Protein AF-R6QJZ2-F1 (afdb_monomer_lite)

Foldseek 3Di:
DQDPVVLVVVVVVVQVVCVVVVHHDDPVNSVLVVCVSVVVDPPVVSVVVVVVVD

Structure (mmCIF, N/CA/C/O backbone):
data_AF-R6QJZ2-F1
#
_entry.id   AF-R6QJZ2-F1
#
loop_
_atom_site.group_PDB
_atom_site.id
_atom_site.type_symbol
_atom_site.label_atom_id
_atom_site.label_alt_id
_atom_site.label_comp_id
_atom_site.label_asym_id
_atom_site.label_entity_id
_atom_site.label_seq_id
_atom_site.pdbx_PDB_ins_code
_atom_site.Cartn_x
_atom_site.Cartn_y
_atom_site.Cartn_z
_atom_site.occupancy
_atom_site.B_iso_or_equiv
_atom_site.auth_seq_id
_atom_site.auth_comp_id
_atom_site.auth_asym_id
_atom_site.auth_atom_id
_atom_site.pdbx_PDB_model_num
ATOM 1 N N . MET A 1 1 ? 13.225 -4.884 -14.701 1.00 76.31 1 MET A N 1
ATOM 2 C CA . MET A 1 1 ? 11.984 -4.227 -15.157 1.00 76.31 1 MET A CA 1
ATOM 3 C C . MET A 1 1 ? 10.894 -4.602 -14.181 1.00 76.31 1 MET A C 1
ATOM 5 O O . MET A 1 1 ? 10.872 -5.754 -13.758 1.00 76.31 1 MET A O 1
ATOM 9 N N . PHE A 1 2 ? 10.063 -3.642 -13.800 1.00 82.75 2 PHE A N 1
ATOM 10 C CA . PHE A 1 2 ? 8.911 -3.886 -12.943 1.00 82.75 2 PHE A CA 1
ATOM 11 C C . PHE A 1 2 ? 7.946 -4.884 -13.608 1.00 82.75 2 PHE A C 1
ATOM 13 O O . PHE A 1 2 ? 7.753 -4.842 -14.824 1.00 82.75 2 PHE A O 1
ATOM 20 N N . ASN A 1 3 ? 7.406 -5.819 -12.823 1.00 91.69 3 ASN A N 1
ATOM 21 C CA . ASN A 1 3 ? 6.458 -6.828 -13.289 1.00 91.69 3 ASN A CA 1
ATOM 22 C C . ASN A 1 3 ? 5.122 -6.628 -12.565 1.00 91.69 3 ASN A C 1
ATOM 24 O O . ASN A 1 3 ? 4.975 -7.018 -11.407 1.00 91.69 3 ASN A O 1
ATOM 28 N N . GLU A 1 4 ? 4.163 -6.040 -13.278 1.00 90.75 4 GLU A N 1
ATOM 29 C CA . GLU A 1 4 ? 2.838 -5.696 -12.752 1.00 90.75 4 GLU A CA 1
ATOM 30 C C . GLU A 1 4 ? 2.031 -6.936 -12.322 1.00 90.75 4 GLU A C 1
ATOM 32 O O . GLU A 1 4 ? 1.273 -6.862 -11.360 1.00 90.75 4 GLU A O 1
ATOM 37 N N . GLU A 1 5 ? 2.196 -8.092 -12.977 1.00 91.69 5 GLU A N 1
ATOM 38 C CA . GLU A 1 5 ? 1.477 -9.321 -12.603 1.00 91.69 5 GLU A CA 1
ATOM 39 C C . GLU A 1 5 ? 1.981 -9.885 -11.272 1.00 91.69 5 GLU A C 1
ATOM 41 O O . GLU A 1 5 ? 1.185 -10.200 -10.387 1.00 91.69 5 GLU A O 1
ATOM 46 N N . ILE A 1 6 ? 3.306 -9.953 -11.101 1.00 91.38 6 ILE A N 1
ATOM 47 C CA . ILE A 1 6 ? 3.926 -10.388 -9.841 1.00 91.38 6 ILE A CA 1
ATOM 48 C C . ILE A 1 6 ? 3.595 -9.396 -8.723 1.00 91.38 6 ILE A C 1
ATOM 50 O O . ILE A 1 6 ? 3.293 -9.807 -7.604 1.00 91.38 6 ILE A O 1
ATOM 54 N N . PHE A 1 7 ? 3.621 -8.095 -9.020 1.00 92.75 7 PHE A N 1
ATOM 55 C CA . PHE A 1 7 ? 3.267 -7.061 -8.056 1.00 92.75 7 PHE A CA 1
ATOM 56 C C . PHE A 1 7 ? 1.819 -7.206 -7.574 1.00 92.75 7 PHE A C 1
ATOM 58 O O . PHE A 1 7 ? 1.596 -7.282 -6.368 1.00 92.75 7 PHE A O 1
ATOM 65 N N . LYS A 1 8 ? 0.846 -7.323 -8.490 1.00 91.44 8 LYS A N 1
ATOM 66 C CA . LYS A 1 8 ? -0.569 -7.530 -8.134 1.00 91.44 8 LYS A CA 1
ATOM 67 C C . LYS A 1 8 ? -0.772 -8.782 -7.293 1.00 91.44 8 LYS A C 1
ATOM 69 O O . LYS A 1 8 ? -1.406 -8.699 -6.250 1.00 91.44 8 LYS A O 1
ATOM 74 N N . PHE A 1 9 ? -0.174 -9.904 -7.698 1.00 93.62 9 PHE A N 1
ATOM 75 C CA . PHE A 1 9 ? -0.253 -11.152 -6.940 1.00 93.62 9 PHE A CA 1
ATOM 76 C C . PHE A 1 9 ? 0.275 -10.992 -5.507 1.00 93.62 9 PHE A C 1
ATOM 78 O O . PHE A 1 9 ? -0.365 -11.430 -4.554 1.00 93.62 9 PHE A O 1
ATOM 85 N N . ASN A 1 10 ? 1.417 -10.321 -5.336 1.00 92.06 10 ASN A N 1
ATOM 86 C CA . ASN A 1 10 ? 1.982 -10.063 -4.013 1.00 92.06 10 ASN A CA 1
ATOM 87 C C . ASN A 1 10 ? 1.084 -9.145 -3.171 1.00 92.06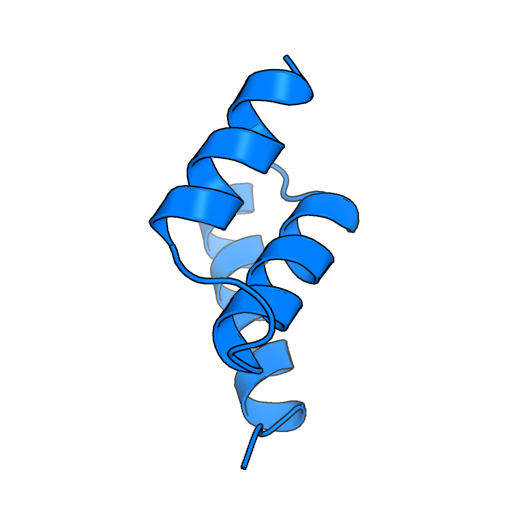 10 ASN A C 1
ATOM 89 O O . ASN A 1 10 ? 0.869 -9.432 -1.997 1.00 92.06 10 ASN A O 1
ATOM 93 N N . ILE A 1 11 ? 0.537 -8.076 -3.759 1.00 93.62 11 ILE A N 1
ATOM 94 C CA . ILE A 1 11 ? -0.382 -7.162 -3.066 1.00 93.62 11 ILE A CA 1
ATOM 95 C C . ILE A 1 11 ? -1.663 -7.881 -2.641 1.00 93.62 11 ILE A C 1
ATOM 97 O O . ILE A 1 11 ? -2.107 -7.688 -1.513 1.00 93.62 11 ILE A O 1
ATOM 101 N N . ASP A 1 12 ? -2.241 -8.725 -3.493 1.00 93.00 12 ASP A N 1
ATOM 102 C CA . ASP A 1 12 ? -3.454 -9.476 -3.161 1.00 93.00 12 ASP A CA 1
ATOM 103 C C . ASP A 1 12 ? -3.213 -10.465 -2.010 1.00 93.00 12 ASP A C 1
ATOM 105 O O . ASP A 1 12 ? -4.057 -10.594 -1.123 1.00 93.00 12 ASP A O 1
ATOM 109 N N . ASN A 1 13 ? -2.040 -11.105 -1.961 1.00 93.56 13 ASN A N 1
ATOM 110 C CA . ASN A 1 13 ? -1.665 -11.955 -0.828 1.00 93.56 13 ASN A CA 1
ATOM 111 C C . ASN A 1 13 ? -1.523 -11.146 0.466 1.00 93.56 13 ASN A C 1
ATOM 113 O O . ASN A 1 13 ? -2.124 -11.507 1.472 1.00 93.56 13 ASN A O 1
ATOM 117 N N . ILE A 1 14 ? -0.809 -10.017 0.426 1.00 91.38 14 ILE A N 1
ATOM 118 C CA . ILE A 1 14 ? -0.646 -9.139 1.595 1.00 91.38 14 ILE A CA 1
ATOM 119 C C . ILE A 1 14 ? -2.011 -8.622 2.074 1.00 91.38 14 ILE A C 1
ATOM 121 O O . ILE A 1 14 ? -2.258 -8.585 3.274 1.00 91.38 14 ILE A O 1
ATOM 125 N N . LYS A 1 15 ? -2.924 -8.267 1.158 1.00 91.94 15 LYS A N 1
ATOM 126 C CA . LYS A 1 15 ? -4.298 -7.855 1.500 1.00 91.94 15 LYS A CA 1
ATOM 127 C C . LYS A 1 15 ? -5.039 -8.944 2.257 1.00 91.94 15 LYS A C 1
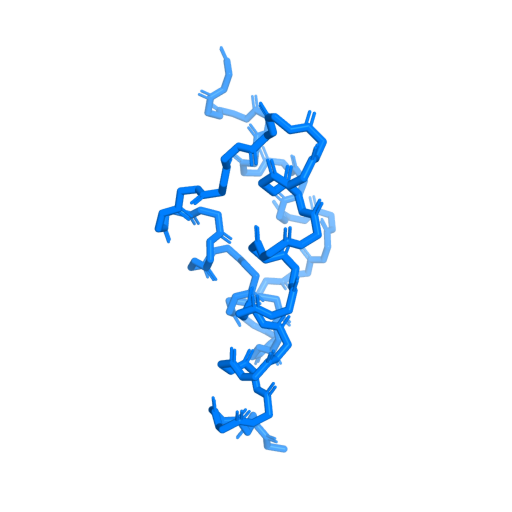ATOM 129 O O . LYS A 1 15 ? -5.659 -8.648 3.269 1.00 91.94 15 LYS A O 1
ATOM 134 N N . ASN A 1 16 ? -4.968 -10.184 1.782 1.00 92.62 16 ASN A N 1
ATOM 135 C CA . ASN A 1 16 ? -5.630 -11.306 2.441 1.00 92.62 16 ASN A CA 1
ATOM 136 C C . ASN A 1 16 ? -5.036 -11.585 3.828 1.00 92.62 16 ASN A C 1
ATOM 138 O O . ASN A 1 16 ? -5.795 -11.768 4.779 1.00 92.62 16 ASN A O 1
ATOM 142 N N . ASP A 1 17 ? -3.707 -11.572 3.953 1.00 94.25 17 ASP A N 1
ATOM 143 C CA . ASP A 1 17 ? -3.016 -11.814 5.223 1.00 94.25 17 ASP A CA 1
ATOM 144 C C . ASP A 1 17 ? -3.345 -10.725 6.255 1.00 94.25 17 ASP A C 1
ATOM 146 O O . ASP A 1 17 ? -3.722 -11.029 7.386 1.00 94.25 17 ASP A O 1
ATOM 150 N N . LEU A 1 18 ? -3.296 -9.450 5.859 1.00 91.88 18 LEU A N 1
ATOM 151 C CA . LEU A 1 18 ? -3.627 -8.329 6.743 1.00 91.88 18 LEU A CA 1
ATOM 152 C C . LEU A 1 18 ? -5.117 -8.299 7.108 1.00 91.88 18 LEU A C 1
ATOM 154 O O . LEU A 1 18 ? -5.452 -8.041 8.264 1.00 91.88 18 LEU A O 1
ATOM 158 N N . ALA A 1 19 ? -6.010 -8.645 6.177 1.00 91.62 19 ALA A N 1
ATOM 159 C CA . ALA A 1 19 ? -7.442 -8.726 6.453 1.00 91.62 19 ALA A CA 1
ATOM 160 C C . ALA A 1 19 ? -7.774 -9.805 7.501 1.00 91.62 19 ALA A C 1
ATOM 162 O O . ALA A 1 19 ? -8.665 -9.599 8.328 1.00 91.62 19 ALA A O 1
ATOM 163 N N . ILE A 1 20 ? -7.043 -10.930 7.521 1.00 93.69 20 ILE A N 1
ATOM 164 C CA . ILE A 1 20 ? -7.158 -11.952 8.580 1.00 93.69 20 ILE A CA 1
ATOM 165 C C . ILE A 1 20 ? -6.796 -11.361 9.950 1.00 93.69 20 ILE A C 1
ATOM 167 O O . ILE A 1 20 ? -7.419 -11.701 10.957 1.00 93.69 20 ILE A O 1
ATOM 171 N N . GLU A 1 21 ? -5.828 -10.449 9.986 1.00 92.94 21 GLU A N 1
ATOM 172 C CA . GLU A 1 21 ? -5.403 -9.730 11.190 1.00 92.94 21 GLU A CA 1
ATOM 173 C C . GLU A 1 21 ? -6.300 -8.519 11.526 1.00 92.94 21 GLU A C 1
ATOM 175 O O . GLU A 1 21 ? -6.063 -7.827 12.517 1.00 92.94 21 GLU A O 1
ATOM 180 N N . GLY A 1 22 ? -7.360 -8.273 10.746 1.00 91.06 22 GLY A N 1
ATOM 181 C CA . GLY A 1 22 ? -8.263 -7.133 10.924 1.00 91.06 22 GLY A CA 1
ATOM 182 C C . GLY A 1 22 ? -7.643 -5.791 10.525 1.00 91.06 22 GLY A C 1
ATOM 183 O O . GLY A 1 22 ? -8.093 -4.746 10.997 1.00 91.06 22 GLY A O 1
ATOM 184 N N . MET A 1 23 ? -6.604 -5.817 9.690 1.00 92.00 23 MET A N 1
ATOM 185 C CA . MET A 1 23 ? -5.957 -4.643 9.117 1.00 92.00 23 MET A CA 1
ATOM 186 C C . MET A 1 23 ? -6.348 -4.483 7.648 1.00 92.00 23 MET A C 1
ATOM 188 O O . MET A 1 23 ? -6.317 -5.441 6.880 1.00 92.00 23 MET A O 1
ATOM 192 N N . ASP A 1 24 ? -6.652 -3.251 7.246 1.00 88.31 24 ASP A N 1
ATOM 193 C CA . ASP A 1 24 ? -6.927 -2.905 5.852 1.00 88.31 24 ASP A CA 1
ATOM 194 C C . ASP A 1 24 ? -5.753 -2.133 5.251 1.00 88.31 24 ASP A C 1
ATOM 196 O O . ASP A 1 24 ? -5.183 -1.247 5.890 1.00 88.31 24 ASP A O 1
ATOM 200 N N . ILE A 1 25 ? -5.434 -2.437 3.992 1.00 87.38 25 ILE A N 1
ATOM 201 C CA . ILE A 1 25 ? -4.502 -1.645 3.184 1.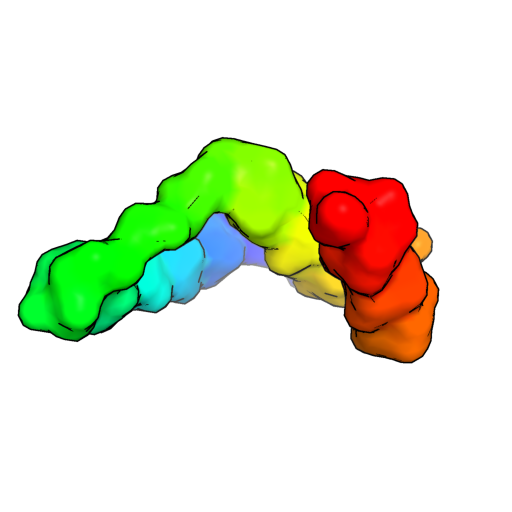00 87.38 25 ILE A CA 1
ATOM 202 C C . ILE A 1 25 ? -5.285 -0.795 2.198 1.00 87.38 25 ILE A C 1
ATOM 204 O O . ILE A 1 25 ? -6.108 -1.300 1.426 1.00 87.38 25 ILE A O 1
ATOM 208 N N . THR A 1 26 ? -4.993 0.498 2.189 1.00 89.31 26 THR A N 1
ATOM 209 C CA . THR A 1 26 ? -5.634 1.453 1.295 1.00 89.31 26 THR A CA 1
ATOM 210 C C . THR A 1 26 ? -4.983 1.439 -0.085 1.00 89.31 26 THR A C 1
ATOM 212 O O . THR A 1 26 ? -3.874 0.946 -0.295 1.00 89.31 26 THR A O 1
ATOM 215 N N . GLU A 1 27 ? -5.661 2.030 -1.064 1.00 88.44 27 GLU A N 1
ATOM 216 C CA . GLU A 1 27 ? -5.091 2.204 -2.401 1.00 88.44 2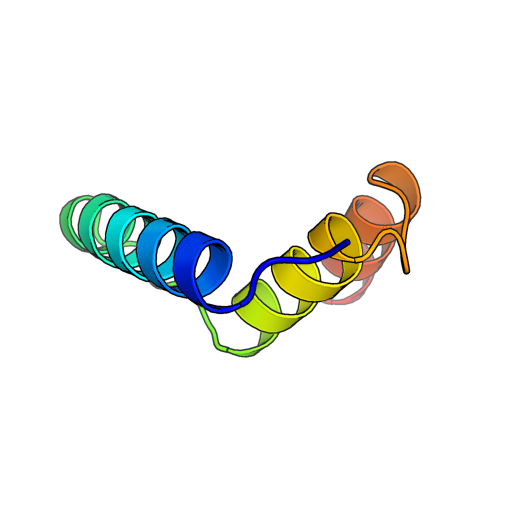7 GLU A CA 1
ATOM 217 C C . GLU A 1 27 ? -3.871 3.143 -2.405 1.00 88.44 27 GLU A C 1
ATOM 219 O O . GLU A 1 27 ? -2.957 2.972 -3.209 1.00 88.44 27 GLU A O 1
ATOM 224 N N . ASN A 1 28 ? -3.807 4.079 -1.453 1.00 89.31 28 ASN A N 1
ATOM 225 C CA . ASN A 1 28 ? -2.641 4.934 -1.247 1.00 89.31 28 ASN A CA 1
ATOM 226 C C . ASN A 1 28 ? -1.411 4.118 -0.813 1.00 89.31 28 ASN A C 1
ATOM 228 O O . ASN A 1 28 ? -0.327 4.306 -1.362 1.00 89.31 28 ASN A O 1
ATOM 232 N N . ASP A 1 29 ? -1.592 3.148 0.086 1.00 88.38 29 ASP A N 1
ATOM 233 C CA . ASP A 1 29 ? -0.519 2.241 0.512 1.00 88.38 29 ASP A CA 1
ATOM 234 C C . ASP A 1 29 ? -0.007 1.393 -0.655 1.00 88.38 29 ASP A C 1
ATOM 236 O O . ASP A 1 29 ? 1.198 1.270 -0.870 1.00 88.38 29 ASP A O 1
ATOM 240 N N . VAL A 1 30 ? -0.920 0.866 -1.478 1.00 90.94 30 VAL A N 1
ATOM 241 C CA . VAL A 1 30 ? -0.564 0.105 -2.687 1.00 90.94 30 VAL A CA 1
ATOM 242 C C . VAL A 1 30 ? 0.246 0.958 -3.665 1.00 90.94 30 VAL A C 1
ATOM 244 O O . VAL A 1 30 ? 1.235 0.477 -4.220 1.00 90.94 30 VAL A O 1
ATOM 247 N N . ASN A 1 31 ? -0.129 2.224 -3.860 1.00 90.81 31 ASN A N 1
ATOM 248 C CA . ASN A 1 31 ? 0.619 3.142 -4.718 1.00 90.81 31 ASN A CA 1
ATOM 249 C C . ASN A 1 31 ? 2.022 3.423 -4.165 1.00 90.81 31 ASN A C 1
ATOM 251 O O . ASN A 1 31 ? 2.987 3.389 -4.925 1.00 90.81 31 ASN A O 1
ATOM 255 N N . MET A 1 32 ? 2.161 3.599 -2.850 1.00 88.06 32 MET A N 1
ATOM 256 C CA . MET A 1 32 ? 3.463 3.741 -2.192 1.00 88.06 32 MET A CA 1
ATOM 257 C C . MET A 1 32 ? 4.357 2.507 -2.407 1.00 88.06 32 MET A C 1
ATOM 259 O O . MET A 1 32 ? 5.528 2.638 -2.771 1.00 88.06 32 MET A O 1
ATOM 263 N N . TYR A 1 33 ? 3.809 1.295 -2.268 1.00 87.19 33 TYR A N 1
ATOM 264 C CA . TYR A 1 33 ? 4.552 0.064 -2.560 1.00 87.19 33 TYR A CA 1
ATOM 265 C C . TYR A 1 33 ? 4.949 -0.060 -4.035 1.00 87.19 33 TYR A C 1
ATOM 267 O O . TYR A 1 33 ? 6.030 -0.578 -4.329 1.00 87.19 33 TYR A O 1
ATOM 275 N N . ARG A 1 34 ? 4.113 0.426 -4.963 1.00 91.38 34 ARG A N 1
ATOM 276 C CA . ARG A 1 34 ? 4.430 0.444 -6.399 1.00 91.38 34 ARG A CA 1
ATOM 277 C C . ARG A 1 34 ? 5.628 1.349 -6.686 1.00 91.38 34 ARG A C 1
ATOM 279 O O . ARG A 1 34 ? 6.577 0.883 -7.308 1.00 91.38 34 ARG A O 1
ATOM 286 N N . MET A 1 35 ? 5.637 2.572 -6.152 1.00 88.88 35 MET A N 1
ATOM 287 C CA . MET A 1 35 ? 6.751 3.517 -6.326 1.00 88.88 35 MET A CA 1
ATOM 288 C C . MET A 1 35 ? 8.083 2.926 -5.836 1.00 88.88 35 MET A C 1
ATOM 290 O O . MET A 1 35 ? 9.119 3.084 -6.483 1.00 88.88 35 MET A O 1
ATOM 294 N N . LEU A 1 36 ? 8.068 2.187 -4.720 1.00 88.06 36 LEU A N 1
ATOM 295 C CA . LEU A 1 36 ? 9.252 1.478 -4.230 1.00 88.06 36 LEU A CA 1
ATOM 296 C C . LEU A 1 36 ? 9.686 0.352 -5.183 1.00 88.06 36 LEU A C 1
ATOM 298 O O . LEU A 1 36 ? 10.871 0.218 -5.485 1.00 88.06 36 LEU A O 1
ATOM 302 N N . ALA A 1 37 ? 8.744 -0.465 -5.662 1.00 87.25 37 ALA A N 1
ATOM 303 C CA . ALA A 1 37 ? 9.026 -1.584 -6.565 1.00 87.25 37 ALA A CA 1
ATOM 304 C C . ALA A 1 37 ? 9.551 -1.127 -7.939 1.00 87.25 37 ALA A C 1
ATOM 306 O O . ALA A 1 37 ? 10.355 -1.822 -8.568 1.00 87.25 37 ALA A O 1
ATOM 307 N N . GLU A 1 38 ? 9.123 0.048 -8.392 1.00 89.81 38 GLU A N 1
ATOM 308 C CA . GLU A 1 38 ? 9.594 0.699 -9.615 1.00 89.81 38 GLU A CA 1
ATOM 309 C C . GLU A 1 38 ? 10.927 1.447 -9.419 1.00 89.81 38 GLU A C 1
ATOM 311 O O . GLU A 1 38 ? 11.549 1.852 -10.399 1.00 89.81 38 GLU A O 1
ATOM 316 N N . ASN A 1 39 ? 11.445 1.513 -8.184 1.00 85.81 39 ASN A N 1
ATOM 317 C CA . ASN A 1 39 ? 12.604 2.318 -7.772 1.00 85.81 39 ASN A CA 1
ATOM 318 C C . ASN A 1 39 ? 12.415 3.827 -8.018 1.00 85.81 39 ASN A C 1
ATOM 320 O O . ASN A 1 39 ? 13.399 4.544 -8.198 1.00 85.81 39 ASN A O 1
ATOM 324 N N . GLU A 1 40 ? 11.171 4.311 -8.030 1.00 85.06 40 GLU A N 1
ATOM 325 C CA . GLU A 1 40 ? 10.866 5.745 -8.097 1.00 85.06 40 GLU A CA 1
ATOM 326 C C . GLU A 1 40 ? 11.183 6.455 -6.778 1.00 85.06 40 GLU A C 1
ATOM 328 O O . GLU A 1 40 ? 11.556 7.626 -6.785 1.00 85.06 40 GLU A O 1
ATOM 333 N N . VAL A 1 41 ? 11.067 5.739 -5.655 1.00 87.06 41 VAL A N 1
ATOM 334 C CA . VAL A 1 41 ? 11.415 6.227 -4.313 1.00 87.06 41 VAL A CA 1
ATOM 335 C C . VAL A 1 41 ? 12.256 5.202 -3.567 1.00 87.06 41 VAL A C 1
ATOM 337 O O . VAL A 1 41 ? 12.025 3.993 -3.653 1.00 87.06 41 VAL A O 1
ATOM 340 N N . ALA A 1 42 ? 13.230 5.675 -2.794 1.00 88.00 42 ALA A N 1
ATOM 341 C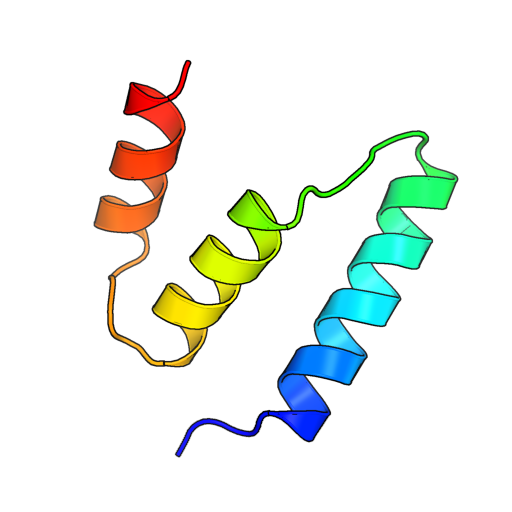 CA . ALA A 1 42 ? 13.980 4.821 -1.884 1.00 88.00 42 ALA A CA 1
ATOM 342 C C . ALA A 1 42 ? 13.198 4.591 -0.580 1.00 88.00 42 ALA A C 1
ATOM 344 O O . ALA A 1 42 ? 12.405 5.427 -0.150 1.00 88.00 42 ALA A O 1
ATOM 345 N N . MET A 1 43 ? 13.476 3.485 0.120 1.00 86.75 43 MET A N 1
ATOM 346 C CA . MET A 1 43 ? 12.818 3.188 1.402 1.00 86.75 43 MET A CA 1
ATOM 347 C C . MET A 1 43 ? 12.863 4.335 2.434 1.00 86.75 43 MET A C 1
ATOM 349 O O . MET A 1 43 ? 11.841 4.589 3.070 1.00 86.75 43 MET A O 1
ATOM 353 N N . PRO A 1 44 ? 13.986 5.061 2.620 1.00 90.50 44 PRO A N 1
ATOM 354 C CA . PRO A 1 44 ? 14.013 6.205 3.531 1.00 90.50 44 PRO A CA 1
ATOM 355 C C . PRO A 1 44 ? 13.038 7.325 3.143 1.00 90.50 44 PRO A C 1
ATOM 357 O O . PRO A 1 44 ? 12.437 7.937 4.021 1.00 90.50 44 PRO A O 1
ATOM 360 N N . GLU A 1 45 ? 12.864 7.579 1.846 1.00 87.19 45 GLU A N 1
ATOM 361 C CA . GLU A 1 45 ? 11.944 8.600 1.333 1.00 87.19 45 GLU A CA 1
ATOM 362 C C . GLU A 1 45 ? 10.496 8.162 1.538 1.00 87.19 45 GLU A C 1
ATOM 364 O O . GLU A 1 45 ? 9.689 8.937 2.047 1.00 87.19 45 GLU A O 1
ATOM 369 N N . LEU A 1 46 ? 10.199 6.888 1.268 1.00 87.31 46 LEU A N 1
ATOM 370 C CA . LEU A 1 46 ? 8.888 6.298 1.523 1.00 87.31 46 LEU A CA 1
ATOM 371 C C . LEU A 1 46 ? 8.484 6.404 3.001 1.00 87.31 46 LEU A C 1
ATOM 373 O O . LEU A 1 46 ? 7.366 6.801 3.318 1.00 87.31 46 LEU A O 1
ATOM 377 N N . ILE A 1 47 ? 9.406 6.100 3.921 1.00 86.94 47 ILE A N 1
ATOM 378 C CA . ILE A 1 47 ? 9.169 6.228 5.368 1.00 86.94 47 ILE A CA 1
ATOM 379 C C . ILE A 1 47 ? 8.848 7.678 5.747 1.00 86.94 47 ILE A C 1
ATOM 381 O O . ILE A 1 47 ? 7.998 7.905 6.609 1.00 86.94 47 ILE A O 1
ATOM 385 N N . ASN A 1 48 ? 9.515 8.656 5.131 1.00 88.00 48 ASN A N 1
ATOM 386 C CA . ASN A 1 48 ? 9.232 10.068 5.386 1.00 88.00 48 ASN A CA 1
ATOM 387 C C . ASN A 1 48 ? 7.847 10.461 4.858 1.00 88.00 48 ASN A C 1
ATOM 389 O O . ASN A 1 48 ? 7.085 11.074 5.599 1.00 88.00 48 ASN A O 1
ATOM 393 N N . MET A 1 49 ? 7.482 10.024 3.648 1.00 84.69 49 MET A N 1
ATOM 394 C CA . MET A 1 49 ? 6.153 10.267 3.071 1.00 84.69 49 MET A CA 1
ATOM 395 C C . MET A 1 49 ? 5.028 9.709 3.952 1.00 84.69 49 MET A C 1
ATOM 397 O O . MET A 1 49 ? 4.029 10.389 4.161 1.00 84.69 49 MET A O 1
ATOM 401 N N . ILE A 1 50 ? 5.199 8.506 4.513 1.00 83.25 50 ILE A N 1
ATOM 402 C CA . 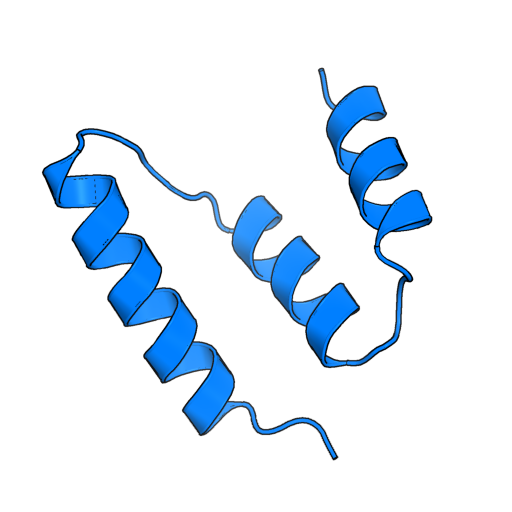ILE A 1 50 ? 4.220 7.905 5.435 1.00 83.25 50 ILE A CA 1
ATOM 403 C C . ILE A 1 50 ? 4.098 8.734 6.718 1.00 83.25 50 ILE A C 1
ATOM 405 O O . ILE A 1 50 ? 2.994 8.973 7.196 1.00 83.25 50 ILE A O 1
ATOM 409 N N . LYS A 1 51 ? 5.222 9.190 7.282 1.00 83.31 51 LYS A N 1
ATOM 410 C CA . LYS A 1 51 ? 5.227 9.976 8.526 1.00 83.31 51 LYS A CA 1
ATOM 411 C C . LYS A 1 51 ? 4.584 11.350 8.377 1.00 83.31 51 LYS A C 1
ATOM 413 O O . LYS A 1 51 ? 4.005 11.825 9.340 1.00 83.31 51 LYS A O 1
ATOM 418 N N . GLU A 1 52 ? 4.711 11.987 7.217 1.00 80.75 52 GLU A N 1
ATOM 419 C CA . GLU A 1 52 ? 4.124 13.308 6.950 1.00 80.75 52 GLU A CA 1
ATOM 420 C C . GLU A 1 52 ? 2.607 13.260 6.696 1.00 80.75 52 GLU A C 1
ATOM 422 O O . GLU A 1 52 ? 1.948 14.296 6.746 1.00 80.75 52 GLU A O 1
ATOM 427 N N . GLN A 1 53 ? 2.044 12.075 6.433 1.00 66.12 53 GLN A N 1
ATOM 428 C CA . GLN A 1 53 ? 0.599 11.863 6.273 1.00 66.12 53 GLN A CA 1
ATOM 429 C C . GLN A 1 53 ? -0.144 11.642 7.608 1.00 66.12 53 GLN A C 1
ATOM 431 O O . GLN A 1 53 ? -1.374 11.562 7.599 1.00 66.12 53 GLN A O 1
ATOM 436 N N . ILE A 1 54 ? 0.581 11.543 8.732 1.00 53.84 54 ILE A N 1
ATOM 437 C CA . ILE A 1 54 ? 0.072 11.305 10.099 1.00 53.84 54 ILE A CA 1
ATOM 438 C C . ILE A 1 54 ? 0.127 12.603 10.907 1.00 53.84 54 ILE A C 1
ATOM 440 O O . ILE A 1 54 ? -0.866 12.891 11.614 1.00 53.84 54 ILE A O 1
#

Sequence (54 aa):
MFNEEIFKFNIDNIKNDLAIEGMDITENDVNMYRMLAENEVAMPELINMIKEQI

pLDDT: mean 88.08, std 6.66, range [53.84, 94.25]

Secondary structure (DSSP, 8-state):
---HHHHHHHHHHHHHHHHHTT----HHHHHHHHHHHTTSS-HHHHHHHHHHT-

Radius of gyration: 11.94 Å; chains: 1; bounding box: 22×25×26 Å